Protein AF-A0A4Q0IXN6-F1 (afdb_monomer_lite)

pLDDT: mean 70.3, std 8.75, range [39.56, 83.62]

Foldseek 3Di:
DPPPPQQPVVLVVLLCVLCVCVVVLVVLVVLCVPPDDPLVVLSVCLNVLSVVLSVVLNVCRPPPPVVNVVSSVVSVVVVVVNCVVSVVD

Secondary structure (DSSP, 8-state):
-----PPPHHHHHHHHHHHGGGGGHHHHHHHGGG--THHHHHHHHHHHHHHHHHHHHHHHTTT-HHHHHHHHHHHHHHHHHHHHHHT--

Structure (mmCIF, N/CA/C/O backbone):
data_AF-A0A4Q0IXN6-F1
#
_entry.id   AF-A0A4Q0IXN6-F1
#
loop_
_atom_site.group_PDB
_atom_site.id
_atom_site.type_symbol
_atom_site.label_atom_id
_atom_site.label_alt_id
_atom_site.label_comp_id
_atom_site.label_asym_id
_atom_site.label_entity_id
_atom_site.label_seq_id
_atom_site.pdbx_PDB_ins_code
_atom_site.Cartn_x
_atom_site.Cartn_y
_atom_site.Cartn_z
_atom_site.occupancy
_atom_site.B_iso_or_equiv
_atom_site.auth_seq_id
_atom_site.auth_comp_id
_atom_site.auth_asym_id
_atom_site.auth_atom_id
_atom_site.pdbx_PDB_model_num
ATOM 1 N N . MET A 1 1 ? -12.061 4.872 33.237 1.00 39.56 1 MET A N 1
ATOM 2 C CA . MET A 1 1 ? -11.562 4.029 32.122 1.00 39.56 1 MET A CA 1
ATOM 3 C C . MET A 1 1 ? -11.821 4.738 30.798 1.00 39.56 1 MET A C 1
ATOM 5 O O . MET A 1 1 ? -12.968 4.839 30.384 1.00 39.56 1 MET A O 1
ATOM 9 N N . LYS A 1 2 ? -10.785 5.298 30.156 1.00 40.56 2 LYS A N 1
ATOM 10 C CA . LYS A 1 2 ? -10.912 5.911 28.822 1.00 40.56 2 LYS A CA 1
ATOM 11 C C . LYS A 1 2 ? -11.242 4.788 27.836 1.00 40.56 2 LYS A C 1
ATOM 13 O O . LYS A 1 2 ? -10.406 3.910 27.643 1.00 40.56 2 LYS A O 1
ATOM 18 N N . ARG A 1 3 ? -12.458 4.772 27.270 1.00 48.19 3 ARG A N 1
ATOM 19 C CA . ARG A 1 3 ? -12.826 3.867 26.167 1.00 48.19 3 ARG A CA 1
ATOM 20 C C . ARG A 1 3 ? -11.771 4.055 25.081 1.00 48.19 3 ARG A C 1
ATOM 22 O O . ARG A 1 3 ? -11.773 5.081 24.405 1.00 48.19 3 ARG A O 1
ATOM 29 N N . GLN A 1 4 ? -10.843 3.107 24.954 1.00 51.97 4 GLN A N 1
ATOM 30 C CA . GLN A 1 4 ? -9.992 3.036 23.778 1.00 51.97 4 GLN A CA 1
ATOM 31 C C . GLN A 1 4 ? -10.953 2.957 22.601 1.00 51.97 4 GLN A C 1
ATOM 33 O O . GLN A 1 4 ? -11.719 2.000 22.482 1.00 51.97 4 GLN A O 1
ATOM 38 N N . ARG A 1 5 ? -10.985 4.021 21.799 1.00 54.59 5 ARG A N 1
ATOM 39 C CA . ARG A 1 5 ? -11.756 4.119 20.566 1.00 54.59 5 ARG A CA 1
ATOM 40 C C . ARG A 1 5 ? -11.065 3.167 19.589 1.00 54.59 5 ARG A C 1
ATOM 42 O O . ARG A 1 5 ? -10.257 3.593 18.776 1.00 54.59 5 ARG A O 1
ATOM 49 N N . ARG A 1 6 ? -11.250 1.859 19.815 1.00 58.97 6 ARG A N 1
ATOM 50 C CA . ARG A 1 6 ? -10.645 0.793 19.020 1.00 58.97 6 ARG A CA 1
ATOM 51 C C . ARG A 1 6 ? -11.042 1.065 17.582 1.00 58.97 6 ARG A C 1
ATOM 53 O O . ARG A 1 6 ? -12.221 1.302 17.313 1.00 58.97 6 ARG A O 1
ATOM 60 N N . VAL A 1 7 ? -10.052 1.077 16.697 1.00 61.41 7 VAL A N 1
ATOM 61 C CA . VAL A 1 7 ? -10.282 1.153 15.258 1.00 61.41 7 VAL A CA 1
ATOM 62 C C . VAL A 1 7 ? -11.301 0.058 14.929 1.00 61.41 7 VAL A C 1
ATOM 64 O O . VAL A 1 7 ? -11.064 -1.104 15.271 1.00 61.41 7 VAL A O 1
ATOM 67 N N . PRO A 1 8 ? -12.482 0.408 14.405 1.00 70.00 8 PRO A N 1
ATOM 68 C CA . PRO A 1 8 ? -13.527 -0.556 14.163 1.00 70.00 8 PRO A CA 1
ATOM 69 C C . PRO A 1 8 ? -13.032 -1.526 13.091 1.00 70.00 8 PRO A C 1
ATOM 71 O O . PRO A 1 8 ? -12.387 -1.124 12.123 1.00 70.00 8 PRO A O 1
ATOM 74 N N . ALA A 1 9 ? -13.314 -2.813 13.286 1.00 74.44 9 ALA A N 1
ATOM 75 C CA . ALA A 1 9 ? -12.756 -3.886 12.464 1.00 74.44 9 ALA A CA 1
ATOM 76 C C . ALA A 1 9 ? -13.042 -3.708 10.961 1.00 74.44 9 ALA A C 1
ATOM 78 O O . ALA A 1 9 ? -12.231 -4.114 10.136 1.00 74.44 9 ALA A O 1
ATOM 79 N N . TRP A 1 10 ? -14.137 -3.027 10.598 1.00 74.25 10 TRP A N 1
ATOM 80 C CA . TRP A 1 10 ? -14.458 -2.713 9.204 1.00 74.25 10 TRP A CA 1
ATOM 81 C C . TRP A 1 10 ? -13.425 -1.796 8.537 1.00 74.25 10 TRP A C 1
ATOM 83 O O . TRP A 1 10 ? -13.151 -1.960 7.358 1.00 74.25 10 TRP A O 1
ATOM 93 N N . VAL A 1 11 ? -12.793 -0.876 9.270 1.00 72.75 11 VAL A N 1
ATOM 94 C CA . VAL A 1 11 ? -11.754 -0.000 8.697 1.00 72.75 11 VAL A CA 1
ATOM 95 C C . VAL A 1 11 ? -10.453 -0.737 8.496 1.00 72.75 11 VAL A C 1
ATOM 97 O O . VAL A 1 11 ? -9.775 -0.519 7.500 1.00 72.75 11 VAL A O 1
ATOM 100 N N . ILE A 1 12 ? -10.135 -1.654 9.404 1.00 73.12 12 ILE A N 1
ATOM 101 C CA . ILE A 1 12 ? -9.016 -2.571 9.206 1.00 73.12 12 ILE A CA 1
ATOM 102 C C . ILE A 1 12 ? -9.279 -3.416 7.954 1.00 73.12 12 ILE A C 1
ATOM 104 O O . ILE A 1 12 ? -8.389 -3.537 7.122 1.00 73.12 12 ILE A O 1
ATOM 108 N N . ALA A 1 13 ? -10.508 -3.909 7.759 1.00 78.44 13 ALA A N 1
ATOM 109 C CA . ALA A 1 13 ? -10.881 -4.624 6.541 1.00 78.44 13 ALA A CA 1
ATOM 110 C C . ALA A 1 13 ? -10.740 -3.751 5.280 1.00 78.44 13 ALA A C 1
ATOM 112 O O . ALA A 1 13 ? -10.181 -4.222 4.299 1.00 78.44 13 ALA A O 1
ATOM 113 N N . VAL A 1 14 ? -11.154 -2.478 5.306 1.00 79.00 14 VAL A N 1
ATOM 114 C CA . VAL A 1 14 ? -10.966 -1.550 4.172 1.00 79.00 14 VAL A CA 1
ATOM 115 C C . VAL A 1 14 ? -9.484 -1.314 3.874 1.00 79.00 14 VAL A C 1
ATOM 117 O O . VAL A 1 14 ? -9.099 -1.348 2.711 1.00 79.00 14 VAL A O 1
ATOM 120 N N . ILE A 1 15 ? -8.640 -1.122 4.894 1.00 75.06 15 ILE A N 1
ATOM 121 C CA . ILE A 1 15 ? -7.186 -0.965 4.714 1.00 75.06 15 ILE A CA 1
ATOM 122 C C . ILE A 1 15 ? -6.578 -2.246 4.130 1.00 75.06 15 ILE A C 1
ATOM 124 O O . ILE A 1 15 ? -5.777 -2.167 3.206 1.00 75.06 15 ILE A O 1
ATOM 128 N N . ILE A 1 16 ? -6.990 -3.422 4.614 1.00 77.88 16 ILE A N 1
ATOM 129 C CA . ILE A 1 16 ? -6.535 -4.716 4.083 1.00 77.88 16 ILE A CA 1
ATOM 130 C C . ILE A 1 16 ? -6.974 -4.893 2.626 1.00 77.88 16 ILE A C 1
ATOM 132 O O . ILE A 1 16 ? -6.159 -5.285 1.799 1.00 77.88 16 ILE A O 1
ATOM 136 N N . ILE A 1 17 ? -8.226 -4.568 2.291 1.00 79.31 17 ILE A N 1
ATOM 137 C CA . ILE A 1 17 ? -8.741 -4.622 0.914 1.00 79.31 17 ILE A CA 1
ATOM 138 C C . ILE A 1 17 ? -7.983 -3.636 0.018 1.00 79.31 17 ILE A C 1
ATOM 140 O O . ILE A 1 17 ? -7.639 -3.980 -1.107 1.00 79.31 17 ILE A O 1
ATOM 144 N N . ALA A 1 18 ? -7.673 -2.437 0.514 1.00 72.31 18 ALA A N 1
ATOM 145 C CA . ALA A 1 18 ? -6.900 -1.441 -0.222 1.00 72.31 18 ALA A CA 1
ATOM 146 C C . ALA A 1 18 ? -5.413 -1.815 -0.357 1.00 72.31 18 ALA A C 1
ATOM 148 O O . ALA A 1 18 ? -4.763 -1.377 -1.298 1.00 72.31 18 ALA A O 1
ATOM 149 N N . ALA A 1 19 ? -4.866 -2.615 0.563 1.00 71.50 19 ALA A N 1
ATOM 150 C CA . ALA A 1 19 ? -3.511 -3.164 0.483 1.00 71.50 19 ALA A CA 1
ATOM 151 C C . ALA A 1 19 ? -3.442 -4.450 -0.358 1.00 71.50 19 ALA A C 1
ATOM 153 O O . ALA A 1 19 ? -2.363 -4.862 -0.778 1.00 71.50 19 ALA A O 1
ATOM 154 N N . LEU A 1 20 ? -4.585 -5.085 -0.623 1.00 72.88 20 LEU A N 1
ATOM 155 C CA . LEU A 1 20 ? -4.695 -6.332 -1.373 1.00 72.88 20 LEU A CA 1
ATOM 156 C C . LEU A 1 20 ? -4.068 -6.277 -2.773 1.00 72.88 20 LEU A C 1
ATOM 158 O O . LEU A 1 20 ? -3.419 -7.248 -3.153 1.00 72.88 20 LEU A O 1
ATOM 162 N N . PRO A 1 21 ? -4.172 -5.183 -3.545 1.00 68.50 21 PRO A N 1
ATOM 163 C CA . PRO A 1 21 ? -3.565 -5.156 -4.864 1.00 68.50 21 PRO A CA 1
ATOM 164 C C . PRO A 1 21 ? -2.038 -5.010 -4.808 1.00 68.50 21 PRO A C 1
ATOM 166 O O . PRO A 1 21 ? -1.374 -5.264 -5.808 1.00 68.50 21 PRO A O 1
ATOM 169 N N . VAL A 1 22 ? -1.443 -4.737 -3.638 1.00 68.56 22 VAL A N 1
ATOM 170 C CA . VAL A 1 22 ? -0.000 -4.938 -3.444 1.00 68.56 22 VAL A CA 1
ATOM 171 C C . VAL A 1 22 ? 0.389 -6.410 -3.596 1.00 68.56 22 VAL A C 1
ATOM 173 O O . VAL A 1 22 ? 1.530 -6.693 -3.925 1.00 68.56 22 VAL A O 1
ATOM 176 N N . LEU A 1 23 ? -0.527 -7.371 -3.435 1.00 67.50 23 LEU A N 1
ATOM 177 C CA . LEU A 1 23 ? -0.250 -8.767 -3.794 1.00 67.50 23 LEU A CA 1
ATOM 178 C C . LEU A 1 23 ? -0.236 -9.014 -5.308 1.00 67.50 23 LEU A C 1
ATOM 180 O O . LEU A 1 23 ? 0.284 -10.043 -5.730 1.00 67.50 23 LEU A O 1
ATOM 184 N N . ALA A 1 24 ? -0.742 -8.089 -6.129 1.00 67.31 24 ALA A N 1
ATOM 185 C CA . ALA A 1 24 ? -0.541 -8.121 -7.580 1.00 67.31 24 ALA A CA 1
ATOM 186 C C . ALA A 1 24 ? 0.847 -7.577 -7.987 1.00 67.31 24 ALA A C 1
ATOM 188 O O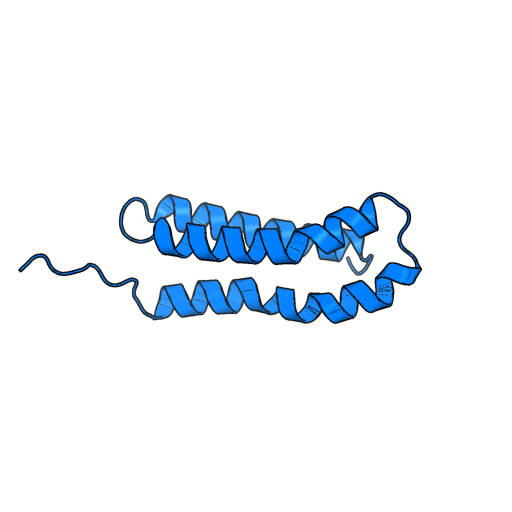 . ALA A 1 24 ? 1.272 -7.737 -9.129 1.00 67.31 24 ALA A O 1
ATOM 189 N N . PHE A 1 25 ? 1.605 -7.004 -7.045 1.00 67.19 25 PHE A N 1
ATOM 190 C CA . PHE A 1 25 ? 2.988 -6.564 -7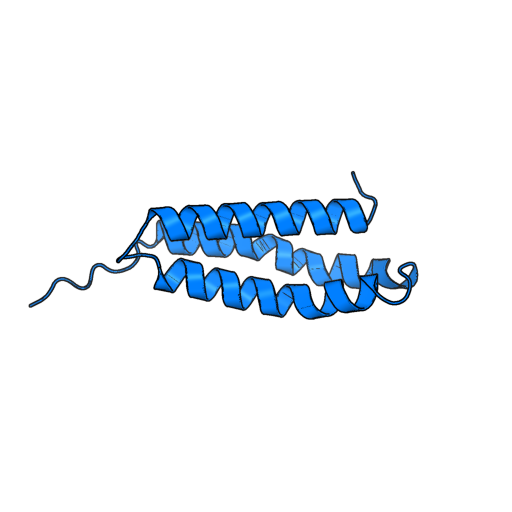.233 1.00 67.19 25 PHE A CA 1
ATOM 191 C C . PHE A 1 25 ? 3.947 -7.615 -7.824 1.00 67.19 25 PHE A C 1
ATOM 193 O O . PHE A 1 25 ? 4.669 -7.264 -8.753 1.00 67.19 25 PHE A O 1
ATOM 200 N N . PRO A 1 26 ? 3.994 -8.889 -7.371 1.00 67.12 26 PRO A N 1
ATOM 201 C CA . PRO A 1 26 ? 4.825 -9.920 -8.001 1.00 67.12 26 PRO A CA 1
ATOM 202 C C . PRO A 1 26 ? 4.523 -10.120 -9.493 1.00 67.12 26 PRO A C 1
ATOM 204 O O . PRO A 1 26 ? 5.435 -10.438 -10.251 1.00 67.12 26 PRO A O 1
ATOM 207 N N . PHE A 1 27 ? 3.279 -9.887 -9.923 1.00 68.00 27 PHE A N 1
ATOM 208 C CA . PHE A 1 27 ? 2.892 -9.928 -11.334 1.00 68.00 27 PHE A CA 1
ATOM 209 C C . PHE A 1 27 ? 3.401 -8.693 -12.098 1.00 68.00 27 PHE A C 1
ATOM 211 O O . PHE A 1 27 ? 3.919 -8.806 -13.201 1.00 68.00 27 PHE A O 1
ATOM 218 N N . MET A 1 28 ? 3.377 -7.507 -11.486 1.00 64.25 28 MET A N 1
ATOM 219 C CA . MET A 1 28 ? 4.038 -6.322 -12.061 1.00 64.25 28 MET A CA 1
ATOM 220 C C . MET A 1 28 ? 5.565 -6.480 -12.126 1.00 64.25 28 MET A C 1
ATOM 222 O O . MET A 1 28 ? 6.207 -6.009 -13.062 1.00 64.25 28 MET A O 1
ATOM 226 N N . LEU A 1 29 ? 6.162 -7.177 -11.157 1.00 66.44 29 LEU A N 1
ATOM 227 C CA . LEU A 1 29 ? 7.589 -7.501 -11.135 1.00 66.44 29 LEU A CA 1
ATOM 228 C C . LEU A 1 29 ? 7.985 -8.464 -12.261 1.00 66.44 29 LEU A C 1
ATOM 230 O O . LEU A 1 29 ? 9.073 -8.304 -12.813 1.00 66.44 29 LEU A O 1
ATOM 234 N N . SER A 1 30 ? 7.133 -9.421 -12.643 1.00 68.69 30 SER A N 1
ATOM 235 C CA . SER A 1 30 ? 7.415 -10.288 -13.796 1.00 68.69 30 SER A CA 1
ATOM 236 C C . SER A 1 30 ? 7.330 -9.529 -15.125 1.00 68.69 30 SER A C 1
ATOM 238 O O . SER A 1 30 ? 8.132 -9.792 -16.020 1.00 68.69 30 SER A O 1
ATOM 240 N N . VAL A 1 31 ? 6.439 -8.538 -15.228 1.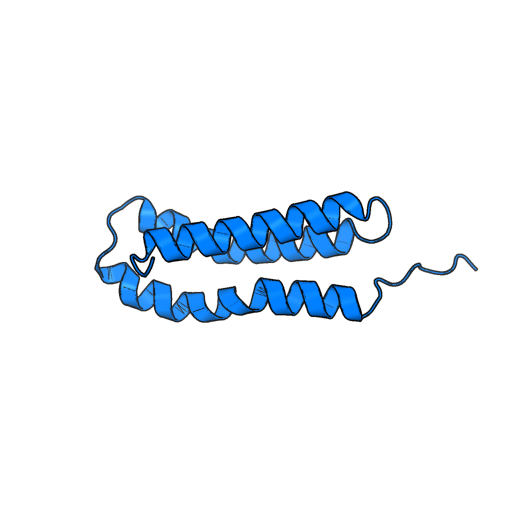00 64.69 31 VAL A N 1
ATOM 241 C CA . VAL A 1 31 ? 6.346 -7.631 -16.388 1.00 64.69 31 VAL A CA 1
ATOM 242 C C . VAL A 1 31 ? 7.479 -6.593 -16.397 1.00 64.69 31 VAL A C 1
ATOM 244 O O . VAL A 1 31 ? 7.891 -6.146 -17.460 1.00 64.69 31 VAL A O 1
ATOM 247 N N . SER A 1 32 ? 8.090 -6.280 -15.247 1.00 61.94 32 SER A N 1
ATOM 248 C CA . SER A 1 32 ? 9.164 -5.275 -15.130 1.00 61.94 32 SER A CA 1
ATOM 249 C C . SER A 1 32 ? 10.437 -5.548 -15.944 1.00 61.94 32 SER A C 1
ATOM 251 O O . SER A 1 32 ? 11.290 -4.667 -16.044 1.00 61.94 32 SER A O 1
ATOM 253 N N . ALA A 1 33 ? 10.572 -6.727 -16.560 1.00 61.22 33 ALA A N 1
ATOM 254 C CA . ALA A 1 33 ? 11.634 -7.019 -17.523 1.00 61.22 33 ALA A CA 1
ATOM 255 C C . ALA A 1 33 ? 11.608 -6.090 -18.756 1.00 61.22 33 ALA A C 1
ATOM 257 O O . ALA A 1 33 ? 12.642 -5.918 -19.400 1.00 61.22 33 ALA A O 1
ATOM 258 N N . THR A 1 34 ? 10.462 -5.475 -19.067 1.00 62.28 34 THR A N 1
ATOM 259 C CA . THR A 1 34 ? 10.309 -4.500 -20.162 1.00 62.28 34 THR A CA 1
ATOM 260 C C . THR A 1 34 ? 10.452 -3.039 -19.716 1.00 62.28 34 THR A C 1
ATOM 262 O O . THR A 1 34 ? 10.504 -2.153 -20.567 1.00 62.28 34 THR A O 1
ATOM 265 N N . LEU A 1 35 ? 10.547 -2.765 -18.408 1.00 63.62 35 LEU A N 1
ATOM 266 C CA . LEU A 1 35 ? 10.592 -1.410 -17.847 1.00 63.62 35 LEU A CA 1
ATOM 267 C C . LEU A 1 35 ? 12.035 -0.889 -17.725 1.00 63.62 35 LEU A C 1
ATOM 269 O O . LEU A 1 35 ? 12.935 -1.586 -17.249 1.00 63.62 35 LEU A O 1
ATOM 273 N N . SER A 1 36 ? 12.261 0.366 -18.126 1.00 61.19 36 SER A N 1
ATOM 274 C CA . SER A 1 36 ? 13.589 0.993 -18.146 1.00 61.19 36 SER A CA 1
ATOM 275 C C . SER A 1 36 ? 13.856 1.832 -16.890 1.00 61.19 36 SER A C 1
ATOM 277 O O . SER A 1 36 ? 13.028 2.633 -16.467 1.00 61.19 36 SER A O 1
ATOM 279 N N . GLY A 1 37 ? 15.053 1.678 -16.312 1.00 67.38 37 GLY A N 1
ATOM 280 C CA . GLY A 1 37 ? 15.678 2.611 -15.363 1.00 67.38 37 GLY A CA 1
ATOM 281 C C . GLY A 1 37 ? 14.825 3.058 -14.166 1.00 67.38 37 GLY A C 1
ATOM 282 O O . GLY A 1 37 ? 14.833 2.415 -13.116 1.00 67.38 37 GLY A O 1
ATOM 283 N N . ALA A 1 38 ? 14.157 4.207 -14.305 1.00 66.31 38 ALA A N 1
ATOM 284 C CA . ALA A 1 38 ? 13.430 4.888 -13.232 1.00 66.31 38 ALA A CA 1
ATOM 285 C C . ALA A 1 38 ? 12.158 4.138 -12.798 1.00 66.31 38 ALA A C 1
ATOM 287 O O . ALA A 1 38 ? 11.871 4.050 -11.603 1.00 66.31 38 ALA A O 1
ATOM 288 N N . ASP A 1 39 ? 11.455 3.510 -13.739 1.00 66.38 39 ASP A N 1
ATOM 289 C CA . ASP A 1 39 ? 10.185 2.807 -13.502 1.00 66.38 39 ASP A CA 1
ATOM 290 C C . ASP A 1 39 ? 10.351 1.608 -12.562 1.00 66.38 39 ASP A C 1
ATOM 292 O O . ASP A 1 39 ? 9.531 1.345 -11.679 1.00 66.38 39 ASP A O 1
ATOM 296 N N . LYS A 1 40 ? 11.496 0.929 -12.677 1.00 68.12 40 LYS A N 1
ATOM 297 C CA . LYS A 1 40 ? 11.877 -0.188 -11.810 1.00 68.12 40 LYS A CA 1
ATOM 298 C C . LYS A 1 40 ? 12.114 0.255 -10.361 1.00 68.12 40 LYS A C 1
ATOM 300 O O . LYS A 1 40 ? 11.842 -0.509 -9.433 1.00 68.12 40 LYS A O 1
ATOM 305 N N . TYR A 1 41 ? 12.600 1.482 -10.162 1.00 71.94 41 TYR A N 1
ATOM 306 C CA . TYR A 1 41 ? 12.834 2.049 -8.834 1.00 71.94 41 TYR A CA 1
ATOM 307 C C . TYR A 1 41 ? 11.512 2.396 -8.136 1.00 71.94 41 TYR A C 1
ATOM 309 O O . TYR A 1 41 ? 11.337 2.082 -6.957 1.00 71.94 41 TYR A O 1
ATOM 317 N N . TYR A 1 42 ? 10.551 2.964 -8.875 1.00 67.00 42 TYR A N 1
ATOM 318 C CA . TYR A 1 42 ? 9.203 3.233 -8.363 1.00 67.00 42 TYR A CA 1
ATOM 319 C C . TYR A 1 42 ? 8.465 1.945 -7.973 1.00 67.00 42 TYR A C 1
ATOM 321 O O . TYR A 1 42 ? 7.865 1.893 -6.898 1.00 67.00 42 TYR A O 1
ATOM 329 N N . LEU A 1 43 ? 8.594 0.881 -8.776 1.00 70.19 43 LEU A N 1
ATOM 330 C CA . LEU A 1 43 ? 8.112 -0.465 -8.436 1.00 70.19 43 LEU A CA 1
ATOM 331 C C . LEU A 1 43 ? 8.705 -0.941 -7.100 1.00 70.19 43 LEU A C 1
ATOM 333 O O . LEU A 1 43 ? 7.977 -1.352 -6.206 1.00 70.19 43 LEU A O 1
ATOM 337 N N . TRP A 1 44 ? 10.014 -0.817 -6.897 1.00 72.19 44 TRP A N 1
ATOM 338 C CA . TRP A 1 44 ? 10.649 -1.262 -5.651 1.00 72.19 44 TRP A CA 1
ATOM 339 C C . TRP A 1 44 ? 10.201 -0.495 -4.396 1.00 72.19 44 TRP A C 1
ATOM 341 O O . TRP A 1 44 ? 10.116 -1.081 -3.316 1.00 72.19 44 TRP A O 1
ATOM 351 N N . ILE A 1 45 ? 9.892 0.799 -4.524 1.00 75.75 45 ILE A N 1
ATOM 352 C CA . ILE A 1 45 ? 9.458 1.648 -3.400 1.00 75.75 45 ILE A CA 1
ATOM 353 C C . ILE A 1 45 ? 7.966 1.478 -3.064 1.00 75.75 45 ILE A C 1
ATOM 355 O O . ILE A 1 45 ? 7.542 1.753 -1.937 1.00 75.75 45 ILE A O 1
ATOM 359 N N . TYR A 1 46 ? 7.176 0.989 -4.021 1.00 72.38 46 TYR A N 1
ATOM 360 C CA . TYR A 1 46 ? 5.732 0.791 -3.917 1.00 72.38 46 TYR A CA 1
ATOM 361 C C . TYR A 1 46 ? 5.280 -0.031 -2.689 1.00 72.38 46 TYR A C 1
ATOM 363 O O . TYR A 1 46 ? 4.440 0.467 -1.933 1.00 72.38 46 TYR A O 1
ATOM 371 N N . PRO A 1 47 ? 5.832 -1.228 -2.391 1.00 72.75 47 PRO A N 1
ATOM 372 C CA . PRO A 1 47 ? 5.412 -1.999 -1.217 1.00 72.75 47 PRO A CA 1
ATOM 373 C C . PRO A 1 47 ? 5.728 -1.292 0.109 1.00 72.75 47 PRO A C 1
ATOM 375 O O . PRO A 1 47 ? 4.925 -1.342 1.043 1.00 72.75 47 PRO A O 1
ATOM 378 N N . ALA A 1 48 ? 6.858 -0.582 0.194 1.00 78.00 48 ALA A N 1
ATOM 379 C CA . ALA A 1 48 ? 7.208 0.197 1.382 1.00 78.00 48 ALA A CA 1
ATOM 380 C C . ALA A 1 48 ? 6.229 1.365 1.597 1.00 78.00 48 ALA A C 1
ATOM 382 O O . ALA A 1 48 ? 5.787 1.605 2.723 1.00 78.00 48 ALA A O 1
ATOM 383 N N . TYR A 1 49 ? 5.834 2.044 0.514 1.00 78.50 49 TYR A N 1
ATOM 384 C CA . TYR A 1 49 ? 4.821 3.098 0.553 1.00 78.50 49 TYR A CA 1
ATO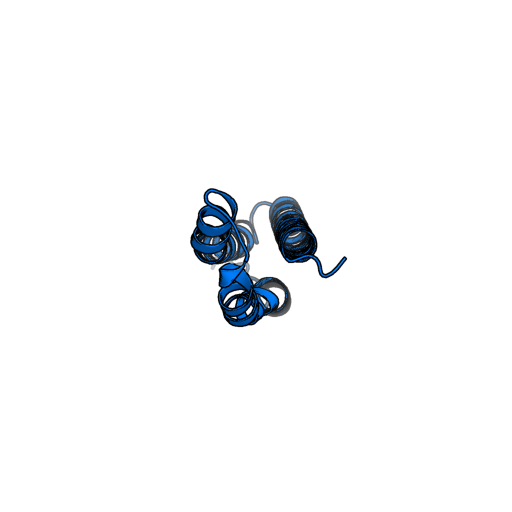M 385 C C . TYR A 1 49 ? 3.459 2.569 1.017 1.00 78.50 49 TYR A C 1
ATOM 387 O O . TYR A 1 49 ? 2.827 3.188 1.869 1.00 78.50 49 TYR A O 1
ATOM 395 N N . ILE A 1 50 ? 3.021 1.411 0.516 1.00 76.94 50 ILE A N 1
ATOM 396 C CA . ILE A 1 50 ? 1.728 0.802 0.878 1.00 76.94 50 ILE A CA 1
ATOM 397 C C . ILE A 1 50 ? 1.684 0.442 2.363 1.00 76.94 50 ILE A C 1
ATOM 399 O O . ILE A 1 50 ? 0.681 0.704 3.032 1.00 76.94 50 ILE A O 1
ATOM 403 N N . LEU A 1 51 ? 2.770 -0.121 2.900 1.00 79.12 51 LEU A N 1
ATOM 404 C CA . LEU A 1 51 ? 2.882 -0.421 4.328 1.00 79.12 51 LEU A CA 1
ATOM 405 C C . LEU A 1 51 ? 2.829 0.857 5.170 1.00 79.12 51 LEU A C 1
ATOM 407 O O . LEU A 1 51 ? 2.083 0.913 6.150 1.00 79.12 51 LEU A O 1
ATOM 411 N N . ALA A 1 52 ? 3.561 1.898 4.763 1.00 79.75 52 ALA A N 1
ATOM 412 C CA . ALA A 1 52 ? 3.538 3.191 5.440 1.00 79.75 52 ALA A CA 1
ATOM 413 C C . ALA A 1 52 ? 2.146 3.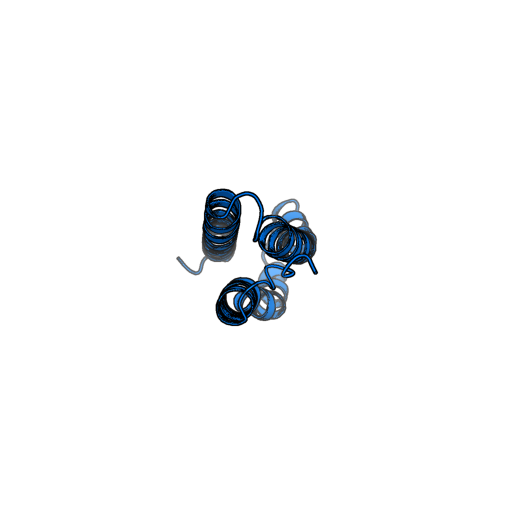842 5.381 1.00 79.75 52 ALA A C 1
ATOM 415 O O . ALA A 1 52 ? 1.640 4.289 6.408 1.00 79.75 52 ALA A O 1
ATOM 416 N N . ALA A 1 53 ? 1.490 3.840 4.219 1.00 77.12 53 ALA A N 1
ATOM 417 C CA . ALA A 1 53 ? 0.147 4.381 4.028 1.00 77.12 53 ALA A CA 1
ATOM 418 C C . ALA A 1 53 ? -0.900 3.612 4.847 1.00 77.12 53 ALA A C 1
ATOM 420 O O . ALA A 1 53 ? -1.733 4.229 5.508 1.00 77.12 53 ALA A O 1
ATOM 421 N N . SER A 1 54 ? -0.809 2.281 4.893 1.00 75.38 54 SER A N 1
ATOM 422 C CA . SER A 1 54 ? -1.678 1.432 5.718 1.00 75.38 54 SER A CA 1
ATOM 423 C C . SER A 1 54 ? -1.488 1.713 7.212 1.00 75.38 54 SER A C 1
ATOM 425 O O . SER A 1 54 ? -2.464 1.827 7.960 1.00 75.38 54 SER A O 1
ATOM 427 N N . PHE A 1 55 ? -0.237 1.887 7.649 1.00 78.06 55 PHE A N 1
ATOM 428 C CA . PHE A 1 55 ? 0.094 2.235 9.030 1.00 78.06 55 PHE A CA 1
ATOM 429 C C . PHE A 1 55 ? -0.405 3.637 9.404 1.00 78.06 55 PHE A C 1
ATOM 431 O O . PHE A 1 55 ? -1.041 3.807 10.446 1.00 78.06 55 PHE A O 1
ATOM 438 N N . LEU A 1 56 ? -0.197 4.630 8.533 1.00 75.25 56 LEU A N 1
ATOM 439 C CA . LEU A 1 56 ? -0.710 5.990 8.715 1.00 75.25 56 LEU A CA 1
ATOM 440 C C . LEU A 1 56 ? -2.242 6.027 8.715 1.00 75.25 56 LEU A C 1
ATOM 442 O O . LEU A 1 56 ? -2.826 6.689 9.569 1.00 75.25 56 LEU A O 1
ATOM 446 N N . ALA A 1 57 ? -2.908 5.291 7.822 1.00 74.25 57 ALA A N 1
ATOM 447 C CA . ALA A 1 57 ? -4.366 5.190 7.785 1.00 74.25 57 ALA A CA 1
ATOM 448 C C . ALA A 1 57 ? -4.918 4.642 9.109 1.00 74.25 57 ALA A C 1
ATOM 450 O O . ALA A 1 57 ? -5.880 5.201 9.650 1.00 74.25 57 ALA A O 1
ATOM 451 N N . TRP A 1 58 ? -4.268 3.609 9.659 1.00 71.12 58 TRP A N 1
ATOM 452 C CA . TRP A 1 58 ? -4.597 3.033 10.964 1.00 71.12 58 TRP A CA 1
ATOM 453 C C . TRP A 1 58 ? -4.331 4.007 12.121 1.00 71.12 58 TRP A C 1
ATOM 455 O O . TRP A 1 58 ? -5.183 4.165 12.995 1.00 71.12 58 TRP A O 1
ATOM 465 N N . GLN A 1 59 ? -3.199 4.716 12.106 1.00 75.88 59 GLN A N 1
ATOM 466 C CA . GLN A 1 59 ? -2.814 5.661 13.161 1.00 75.88 59 GLN A CA 1
ATOM 467 C C . GLN A 1 59 ? -3.658 6.949 13.156 1.00 75.88 59 GLN A C 1
ATOM 469 O O . GLN A 1 59 ? -3.978 7.497 14.216 1.00 75.88 59 GLN A O 1
ATOM 474 N N . CYS A 1 60 ? -4.042 7.445 11.978 1.00 68.88 60 CYS A N 1
ATOM 475 C CA . CYS A 1 60 ? -4.923 8.606 11.829 1.00 68.88 60 CYS A CA 1
ATOM 476 C C . CYS A 1 60 ? -6.364 8.298 12.265 1.00 68.88 60 CYS A C 1
ATOM 478 O O . CYS A 1 60 ? -7.101 9.212 12.676 1.00 68.88 60 CYS A O 1
ATOM 480 N N . TYR A 1 61 ? -6.748 7.016 12.247 1.00 61.38 61 TYR A N 1
ATOM 481 C CA . TYR A 1 61 ? -8.076 6.579 12.639 1.00 61.38 61 TYR A CA 1
ATOM 482 C C . TYR A 1 61 ? -8.283 6.722 14.154 1.00 61.38 61 TYR A C 1
ATOM 484 O O . TYR A 1 61 ? -7.759 5.967 14.966 1.00 61.38 61 TYR A O 1
ATOM 492 N N . GLY A 1 62 ? -9.066 7.730 14.549 1.00 61.56 62 GLY A N 1
ATOM 493 C CA . GLY A 1 62 ? -9.369 8.044 15.952 1.00 61.56 62 GLY A CA 1
ATOM 494 C C . GLY A 1 62 ? -9.101 9.499 16.346 1.00 61.56 62 GLY A C 1
ATOM 495 O O . GLY A 1 62 ? -9.742 9.990 17.277 1.00 61.56 62 GLY A O 1
ATOM 496 N N . ARG A 1 63 ? -8.226 10.211 15.616 1.00 64.81 63 ARG A N 1
ATOM 497 C CA . ARG A 1 63 ? -8.000 11.665 15.779 1.00 64.81 63 ARG A CA 1
ATOM 498 C C . ARG A 1 63 ? -8.596 12.495 14.641 1.00 64.81 63 ARG A C 1
ATOM 500 O O . ARG A 1 63 ? -9.156 13.556 14.910 1.00 64.81 63 ARG A O 1
ATOM 507 N N . ARG A 1 64 ? -8.462 12.046 13.388 1.00 68.00 64 ARG A N 1
ATOM 508 C CA . ARG A 1 64 ? -8.887 12.778 12.179 1.00 68.00 64 ARG A CA 1
ATOM 509 C C . ARG A 1 64 ? -9.335 11.778 11.109 1.00 68.00 64 ARG A C 1
ATOM 511 O O . ARG A 1 64 ? -8.554 11.411 10.240 1.00 68.00 64 ARG A O 1
ATOM 518 N N . THR A 1 65 ? -10.591 11.336 11.178 1.00 70.81 65 THR A N 1
ATOM 519 C CA . THR A 1 65 ? -11.152 10.325 10.261 1.00 70.81 65 THR A CA 1
ATOM 520 C C . THR A 1 65 ? -11.033 10.729 8.787 1.00 70.81 65 THR A C 1
ATOM 522 O O . THR A 1 65 ? -10.838 9.867 7.940 1.00 70.81 65 THR A O 1
ATOM 525 N N . GLU A 1 66 ? -11.086 12.029 8.481 1.00 78.19 66 GLU A N 1
ATOM 526 C CA . GLU A 1 66 ? -10.932 12.546 7.113 1.00 78.19 66 GLU A CA 1
ATOM 527 C C . GLU A 1 66 ? -9.550 12.258 6.519 1.00 78.19 66 GLU A C 1
ATOM 529 O O . GLU A 1 66 ? -9.449 11.873 5.359 1.00 78.19 66 GLU A O 1
ATOM 534 N N . MET A 1 67 ? -8.483 12.348 7.323 1.00 75.81 67 MET A N 1
ATOM 535 C CA . MET A 1 67 ? -7.131 12.039 6.847 1.00 75.81 67 MET A CA 1
ATOM 536 C C . MET A 1 67 ? -6.988 10.567 6.462 1.00 75.81 67 MET A C 1
ATOM 538 O O . MET A 1 67 ? -6.333 10.268 5.471 1.00 75.81 67 MET A O 1
ATOM 542 N N . THR A 1 68 ? -7.644 9.649 7.182 1.00 76.81 68 THR A N 1
ATOM 543 C CA . THR A 1 68 ? -7.645 8.226 6.814 1.00 76.81 68 THR A CA 1
ATOM 544 C C . THR A 1 68 ? -8.264 8.007 5.431 1.00 76.81 68 THR A C 1
ATOM 546 O O . THR A 1 68 ? -7.691 7.279 4.627 1.00 76.81 68 THR A O 1
ATOM 549 N N . TRP A 1 69 ? -9.382 8.669 5.117 1.00 77.62 69 TRP A N 1
ATOM 550 C CA . TRP A 1 69 ? -10.005 8.571 3.791 1.00 77.62 69 TRP A CA 1
ATOM 551 C C . TRP A 1 69 ? -9.131 9.168 2.687 1.00 77.62 69 TRP A C 1
ATOM 553 O O . TRP A 1 69 ? -8.996 8.550 1.635 1.00 77.62 69 TRP A O 1
ATOM 563 N N . ILE A 1 70 ? -8.484 10.309 2.941 1.00 83.62 70 ILE A N 1
ATOM 564 C CA . ILE A 1 70 ? -7.541 10.921 1.992 1.00 83.62 70 ILE A CA 1
ATOM 565 C C . ILE A 1 70 ? -6.382 9.963 1.689 1.00 83.62 70 ILE A C 1
ATOM 567 O O . ILE A 1 70 ? -6.054 9.761 0.524 1.00 83.62 70 ILE A O 1
ATOM 571 N N . ILE A 1 71 ? -5.799 9.333 2.716 1.00 80.25 71 ILE A N 1
ATOM 572 C CA . ILE A 1 71 ? -4.698 8.370 2.550 1.00 80.25 71 ILE A CA 1
ATOM 573 C C . ILE A 1 71 ? -5.159 7.142 1.755 1.00 80.25 71 ILE A C 1
ATOM 575 O O . ILE A 1 71 ? -4.432 6.692 0.876 1.00 80.25 71 ILE A O 1
ATOM 579 N N . ILE A 1 72 ? -6.367 6.629 2.014 1.00 79.44 72 ILE A N 1
ATOM 580 C CA . ILE A 1 72 ? -6.937 5.494 1.268 1.00 79.44 72 ILE A CA 1
ATOM 581 C C . ILE A 1 72 ? -7.152 5.859 -0.207 1.00 79.44 72 ILE A C 1
ATOM 583 O O . ILE A 1 72 ? -6.771 5.085 -1.084 1.00 79.44 72 ILE A 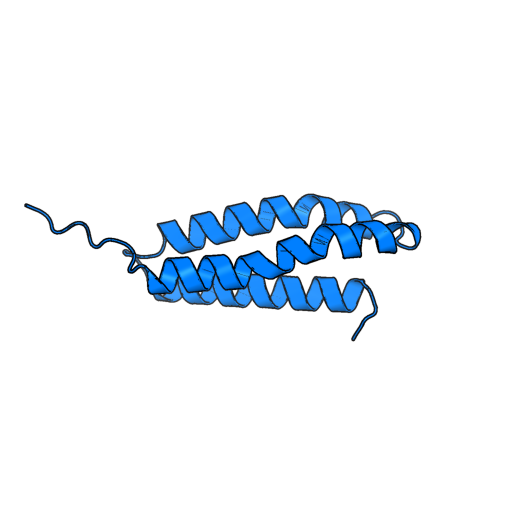O 1
ATOM 587 N N . ILE A 1 73 ? -7.716 7.039 -0.492 1.00 83.50 73 ILE A N 1
ATOM 588 C CA . ILE A 1 73 ? -7.923 7.520 -1.868 1.00 83.50 73 ILE A CA 1
ATOM 589 C C . ILE A 1 73 ? -6.581 7.697 -2.584 1.00 83.50 73 ILE A C 1
ATOM 591 O O . ILE A 1 73 ? -6.441 7.250 -3.718 1.00 83.50 73 ILE A O 1
ATOM 595 N N . LEU A 1 74 ? -5.583 8.290 -1.922 1.00 81.31 74 LEU A N 1
ATOM 596 C CA . LEU A 1 74 ? -4.220 8.400 -2.450 1.00 81.31 74 LEU A CA 1
ATOM 597 C C . LEU A 1 74 ? -3.621 7.026 -2.746 1.00 81.31 74 LEU A C 1
ATOM 599 O O . LEU A 1 74 ? -3.056 6.839 -3.817 1.00 81.31 74 LEU A O 1
ATOM 603 N N . MET A 1 75 ? -3.799 6.055 -1.847 1.00 80.12 75 MET A N 1
ATOM 604 C CA . MET A 1 75 ? -3.367 4.675 -2.072 1.00 80.12 75 MET A CA 1
ATOM 605 C C . MET A 1 75 ? -3.982 4.111 -3.353 1.00 80.12 75 MET A C 1
ATOM 607 O O . MET A 1 75 ? -3.243 3.601 -4.192 1.00 80.12 75 MET A O 1
ATOM 611 N N . LEU A 1 76 ? -5.300 4.245 -3.532 1.00 81.06 76 LEU A N 1
ATOM 612 C CA . LEU A 1 76 ? -6.001 3.789 -4.737 1.00 81.06 76 LEU A CA 1
ATOM 613 C C . LEU A 1 76 ? -5.523 4.520 -5.997 1.00 81.06 76 LEU A C 1
ATOM 615 O O . LEU A 1 76 ? -5.318 3.882 -7.026 1.00 81.06 76 LEU A O 1
ATOM 619 N N . LEU A 1 77 ? -5.276 5.829 -5.925 1.00 83.31 77 LEU A N 1
ATOM 620 C CA . LEU A 1 77 ? -4.728 6.586 -7.052 1.00 83.31 77 LEU A CA 1
ATOM 621 C C . LEU A 1 77 ? -3.339 6.077 -7.452 1.00 83.31 77 LEU A C 1
ATOM 623 O O . LEU A 1 77 ? -3.073 5.896 -8.637 1.00 83.31 77 LEU A O 1
ATOM 627 N N . THR A 1 78 ? -2.475 5.791 -6.474 1.00 79.31 78 THR A N 1
ATOM 628 C CA . THR A 1 78 ? -1.146 5.217 -6.725 1.00 79.31 78 THR A CA 1
ATOM 629 C C . THR A 1 78 ? -1.261 3.848 -7.388 1.00 79.31 78 THR A C 1
ATOM 631 O O . THR A 1 78 ? -0.477 3.530 -8.273 1.00 79.31 78 THR A O 1
ATOM 634 N N . HIS A 1 79 ? -2.256 3.040 -7.019 1.00 76.50 79 HIS A N 1
ATOM 635 C CA . HIS A 1 79 ? -2.503 1.762 -7.686 1.00 76.50 79 HIS A CA 1
ATOM 636 C C . HIS A 1 79 ? -2.882 1.926 -9.154 1.00 76.50 79 HIS A C 1
ATOM 638 O O . HIS A 1 79 ? -2.322 1.240 -10.004 1.00 76.50 79 HIS A O 1
ATOM 644 N N . VAL A 1 80 ? -3.797 2.853 -9.446 1.00 79.31 80 VAL A N 1
ATOM 645 C CA . VAL A 1 80 ? -4.204 3.168 -10.820 1.00 79.31 80 VAL A CA 1
ATOM 646 C C . VAL A 1 80 ? -3.015 3.685 -11.625 1.00 79.31 80 VAL A C 1
ATOM 648 O O . VAL A 1 80 ? -2.810 3.243 -12.749 1.00 79.31 80 VAL A O 1
ATOM 651 N N . ALA A 1 81 ? -2.189 4.557 -11.042 1.00 76.25 81 ALA A N 1
ATOM 652 C CA . ALA A 1 81 ? -0.980 5.056 -11.691 1.00 76.25 81 ALA A CA 1
ATOM 653 C C . ALA A 1 81 ? 0.017 3.928 -12.004 1.00 76.25 81 ALA A C 1
ATOM 655 O O . ALA A 1 81 ? 0.575 3.897 -13.096 1.00 76.25 81 ALA A O 1
ATOM 656 N N . MET A 1 82 ? 0.202 2.975 -11.085 1.00 71.94 82 MET A N 1
ATOM 657 C CA . MET A 1 82 ? 1.059 1.809 -11.324 1.00 71.94 82 MET A CA 1
ATOM 658 C C . MET A 1 82 ? 0.489 0.888 -12.410 1.00 71.94 82 MET A C 1
ATOM 660 O O . MET A 1 82 ? 1.253 0.372 -13.217 1.00 71.94 82 MET A O 1
ATOM 664 N N . TRP A 1 83 ? -0.832 0.693 -12.462 1.00 71.25 83 TRP A N 1
ATOM 665 C CA . TRP A 1 83 ? -1.497 -0.069 -13.529 1.00 71.25 83 TRP A CA 1
ATOM 666 C C . TRP A 1 83 ? -1.378 0.613 -14.896 1.00 71.25 83 TRP A C 1
ATOM 668 O O . TRP A 1 83 ? -1.059 -0.046 -15.881 1.00 71.25 83 TRP A O 1
ATOM 678 N N . ALA A 1 84 ? -1.550 1.935 -14.943 1.00 74.88 84 ALA A N 1
ATOM 679 C CA . ALA A 1 84 ? -1.321 2.725 -16.149 1.00 74.88 84 ALA A CA 1
ATOM 680 C C . ALA A 1 84 ? 0.144 2.639 -16.610 1.00 74.88 84 ALA A C 1
ATOM 682 O O . ALA A 1 84 ? 0.411 2.509 -17.800 1.00 74.88 84 ALA A O 1
ATOM 683 N N . LEU A 1 85 ? 1.098 2.643 -15.672 1.00 68.88 85 LEU A N 1
ATOM 684 C CA . LEU A 1 85 ? 2.522 2.470 -15.970 1.00 68.88 85 LEU A CA 1
ATOM 685 C C . LEU A 1 85 ? 2.855 1.049 -16.460 1.00 68.88 85 LEU A C 1
ATOM 687 O O . LEU A 1 85 ? 3.745 0.877 -17.286 1.00 68.88 85 LEU A O 1
ATOM 691 N N . ALA A 1 86 ? 2.135 0.033 -15.977 1.00 65.38 86 ALA A N 1
ATOM 692 C CA . ALA A 1 86 ? 2.255 -1.344 -16.455 1.00 65.38 86 ALA A CA 1
ATOM 693 C C . ALA A 1 86 ? 1.625 -1.568 -17.847 1.00 65.38 86 ALA A C 1
ATOM 695 O O . ALA A 1 86 ? 1.867 -2.613 -18.446 1.00 65.38 86 ALA A O 1
ATOM 696 N N . GLY A 1 87 ? 0.886 -0.588 -18.383 1.00 61.16 87 GLY A N 1
ATOM 697 C CA . GLY A 1 87 ? 0.349 -0.609 -19.747 1.00 61.16 87 GLY A CA 1
ATOM 698 C C . GLY A 1 87 ? -0.990 -1.334 -19.920 1.00 61.16 87 GLY A C 1
ATOM 699 O O . GLY A 1 87 ? -1.349 -1.650 -21.049 1.00 61.16 87 GLY A O 1
ATOM 700 N N . ASP A 1 88 ? -1.720 -1.595 -18.830 1.00 57.50 88 ASP A N 1
ATOM 701 C CA . ASP A 1 88 ? -3.006 -2.324 -18.822 1.00 57.50 88 ASP A CA 1
ATOM 702 C C . ASP A 1 88 ? -4.248 -1.391 -18.771 1.00 57.50 88 ASP A C 1
ATOM 704 O O . ASP A 1 88 ? -5.339 -1.815 -18.382 1.00 57.50 88 ASP A O 1
ATOM 708 N N . ILE A 1 89 ? -4.100 -0.106 -19.136 1.00 53.75 89 ILE A N 1
ATOM 709 C CA . ILE A 1 89 ? -5.173 0.917 -19.175 1.00 53.75 89 ILE A CA 1
ATOM 710 C C . ILE A 1 89 ? -5.153 1.715 -20.478 1.00 53.75 89 ILE A C 1
ATOM 712 O O . ILE A 1 89 ? -4.042 2.058 -20.942 1.00 53.75 89 ILE A O 1
#

Sequence (89 aa):
MKRQRRVPAWVIAVIIIAALPVLAFPFMLSVSATLSGADKYYLWIYPAYILAASFLAWQCYGRRTEMTWIIIILMLLTHVAMWALAGDI

Radius of gyration: 15.35 Å; chains: 1; bounding box: 30×23×52 Å